Protein AF-A0A2S7ELZ4-F1 (afdb_monomer_lite)

Organism: NCBI:txid53414

Foldseek 3Di:
DDPPPPPLDDFPDWDDDPPFIETEAEAAADDDPSNLVSQVPDPGPWYWYQHPNRDIDTND

Secondary structure (DSSP, 8-state):
--------PPPSEEEE-SS-EEEEEEESSS--HHHHHHHHHS--SEEEEEETTS-EEE--

Structure (mmCIF, N/CA/C/O backbone):
data_AF-A0A2S7ELZ4-F1
#
_entry.id   AF-A0A2S7ELZ4-F1
#
loop_
_atom_site.group_PDB
_atom_site.id
_atom_site.type_symbol
_atom_site.label_atom_id
_atom_site.label_alt_id
_atom_site.label_comp_id
_atom_site.label_asym_id
_atom_site.label_entity_id
_atom_site.label_seq_id
_atom_site.pdbx_PDB_ins_code
_atom_site.Cartn_x
_atom_site.Cartn_y
_atom_site.Cartn_z
_atom_site.occupancy
_atom_site.B_iso_or_equiv
_atom_site.auth_seq_id
_atom_site.auth_comp_id
_atom_site.auth_asym_id
_atom_site.auth_atom_id
_atom_site.pdbx_PDB_model_num
ATOM 1 N N . MET A 1 1 ? 2.846 32.049 2.223 1.00 36.19 1 MET A N 1
ATOM 2 C CA . MET A 1 1 ? 3.067 30.720 2.832 1.00 36.19 1 MET A CA 1
ATOM 3 C C . MET A 1 1 ? 2.598 29.656 1.854 1.00 36.19 1 MET A C 1
ATOM 5 O O . MET A 1 1 ? 1.401 29.537 1.627 1.00 36.19 1 MET A O 1
ATOM 9 N N . GLN A 1 2 ? 3.527 28.954 1.204 1.00 37.72 2 GLN A N 1
ATOM 10 C CA . GLN A 1 2 ? 3.205 27.764 0.417 1.00 37.72 2 GLN A CA 1
ATOM 11 C C . GLN A 1 2 ? 2.730 26.685 1.395 1.00 37.72 2 GLN A C 1
ATOM 13 O O . GLN A 1 2 ? 3.490 26.290 2.273 1.00 37.72 2 GLN A O 1
ATOM 18 N N . LEU A 1 3 ? 1.481 26.229 1.266 1.00 40.62 3 LEU A N 1
ATOM 19 C CA . LEU A 1 3 ? 1.066 24.967 1.871 1.00 40.62 3 LEU A CA 1
ATOM 20 C C . LEU A 1 3 ? 1.986 23.890 1.299 1.00 40.62 3 LEU A C 1
ATOM 22 O O . LEU A 1 3 ? 1.844 23.509 0.132 1.00 40.62 3 LEU A O 1
ATOM 26 N N . GLU A 1 4 ? 2.925 23.400 2.103 1.00 41.56 4 GLU A N 1
ATOM 27 C CA . GLU A 1 4 ? 3.550 22.114 1.848 1.00 41.56 4 GLU A CA 1
ATOM 28 C C . GLU A 1 4 ? 2.419 21.088 1.844 1.00 41.56 4 GLU A C 1
ATOM 30 O O . GLU A 1 4 ? 1.958 20.615 2.882 1.00 41.56 4 GLU A O 1
ATOM 35 N N . ARG A 1 5 ? 1.881 20.795 0.653 1.00 43.50 5 ARG A N 1
ATOM 36 C CA . ARG A 1 5 ? 0.997 19.653 0.457 1.00 43.50 5 ARG A CA 1
ATOM 37 C C . ARG A 1 5 ? 1.814 18.455 0.898 1.00 43.50 5 ARG A C 1
ATOM 39 O O . ARG A 1 5 ? 2.703 18.020 0.170 1.00 43.50 5 ARG A O 1
ATOM 46 N N . ASN A 1 6 ? 1.515 17.968 2.093 1.00 49.19 6 ASN A N 1
ATOM 47 C CA . ASN A 1 6 ? 2.019 16.738 2.663 1.00 49.19 6 ASN A CA 1
ATOM 48 C C . ASN A 1 6 ? 1.615 15.611 1.695 1.00 49.19 6 ASN A C 1
ATOM 50 O O . ASN A 1 6 ? 0.541 15.028 1.807 1.00 49.19 6 ASN A O 1
ATOM 54 N N . ARG A 1 7 ? 2.403 15.395 0.630 1.00 53.78 7 ARG A N 1
ATOM 55 C CA . ARG A 1 7 ? 2.137 14.434 -0.455 1.00 53.78 7 ARG A CA 1
ATOM 56 C C . ARG A 1 7 ? 2.436 13.016 0.038 1.00 53.78 7 ARG A C 1
ATOM 58 O O . ARG A 1 7 ? 3.152 12.259 -0.619 1.00 53.78 7 ARG A O 1
ATOM 65 N N . GLN A 1 8 ? 1.891 12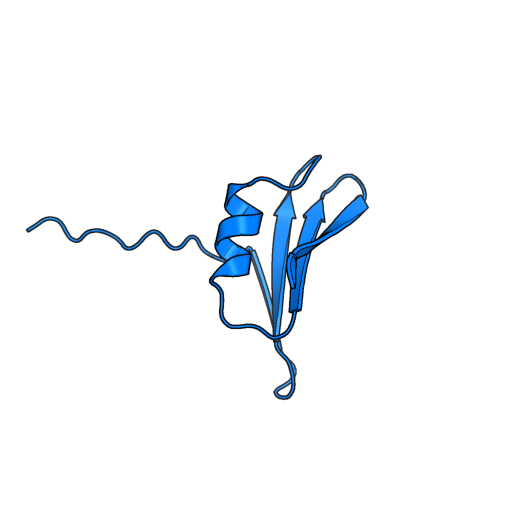.651 1.195 1.00 62.12 8 GLN A N 1
ATOM 66 C CA . GLN A 1 8 ? 1.655 11.261 1.542 1.00 62.12 8 GLN A CA 1
ATOM 67 C C . GLN A 1 8 ? 0.671 10.766 0.483 1.00 62.12 8 GLN A C 1
ATOM 69 O O . GLN A 1 8 ? -0.499 11.131 0.479 1.00 62.12 8 GLN A O 1
ATOM 74 N N . GLY A 1 9 ? 1.205 10.126 -0.559 1.00 71.88 9 GLY A N 1
ATOM 75 C CA . GLY A 1 9 ? 0.401 9.726 -1.708 1.00 71.88 9 GLY A CA 1
ATOM 76 C C . GLY A 1 9 ? -0.757 8.826 -1.278 1.00 71.88 9 GLY A C 1
ATOM 77 O O . GLY A 1 9 ? -0.690 8.174 -0.243 1.00 71.88 9 GLY A O 1
ATOM 78 N N . VAL A 1 10 ? -1.804 8.788 -2.093 1.00 89.81 10 VAL A N 1
ATOM 79 C CA . VAL A 1 10 ? -2.975 7.939 -1.854 1.00 89.81 10 VAL A CA 1
ATOM 80 C C . VAL A 1 10 ? -2.575 6.462 -1.974 1.00 89.81 10 VAL A C 1
ATOM 82 O O . VAL A 1 10 ? -1.732 6.125 -2.815 1.00 89.81 10 VAL A O 1
ATOM 85 N N . ILE A 1 11 ? -3.144 5.622 -1.105 1.00 96.19 11 ILE A N 1
ATOM 86 C CA . ILE A 1 11 ? -3.067 4.159 -1.196 1.00 96.19 11 ILE A CA 1
ATOM 87 C C . ILE A 1 11 ? -4.105 3.686 -2.210 1.00 96.19 11 ILE A C 1
ATOM 89 O O . ILE A 1 11 ? -5.249 4.131 -2.156 1.00 96.19 11 ILE A O 1
ATOM 93 N N . ASP A 1 12 ? -3.715 2.787 -3.111 1.00 96.81 12 ASP A N 1
ATOM 94 C CA . ASP A 1 12 ? -4.582 2.363 -4.216 1.00 96.81 12 ASP A CA 1
ATOM 95 C C . ASP A 1 12 ? -5.827 1.604 -3.729 1.00 96.81 12 ASP A C 1
ATOM 97 O O . ASP A 1 12 ? -6.924 1.822 -4.242 1.00 96.81 12 ASP A O 1
ATOM 101 N N . LEU A 1 13 ? -5.674 0.730 -2.728 1.00 97.50 13 LEU A N 1
ATOM 102 C CA . LEU A 1 13 ? -6.781 -0.014 -2.132 1.00 97.50 13 LEU A CA 1
ATOM 103 C C . LEU A 1 13 ? -6.586 -0.194 -0.624 1.00 97.50 13 LEU A C 1
ATOM 105 O O . LEU A 1 13 ? -5.520 -0.596 -0.158 1.00 97.50 13 LEU A O 1
ATOM 109 N N . VAL A 1 14 ? -7.653 0.045 0.135 1.00 97.19 14 VAL A N 1
ATOM 110 C CA . VAL A 1 14 ? -7.724 -0.248 1.569 1.00 97.19 14 VAL A CA 1
ATOM 111 C C . VAL A 1 14 ? -8.945 -1.120 1.824 1.00 97.19 14 VAL A C 1
ATOM 113 O O . VAL A 1 14 ? -10.053 -0.778 1.417 1.00 97.19 14 VAL A O 1
ATOM 116 N N . VAL A 1 15 ? -8.741 -2.248 2.501 1.00 97.12 15 VAL A N 1
ATOM 117 C CA . VAL A 1 15 ? -9.806 -3.175 2.895 1.00 97.12 15 VAL A CA 1
ATOM 118 C C . VAL A 1 15 ? -9.832 -3.260 4.411 1.00 97.12 15 VAL A C 1
ATOM 120 O O . VAL A 1 15 ? -8.800 -3.489 5.038 1.00 97.12 15 VAL A O 1
ATOM 123 N N . SER A 1 16 ? -11.010 -3.103 5.004 1.00 97.06 16 SER A N 1
ATOM 124 C CA . SER A 1 16 ? -11.209 -3.261 6.441 1.00 97.06 16 SER A CA 1
ATOM 125 C C . SER A 1 16 ? -12.477 -4.056 6.716 1.00 97.06 16 SER A C 1
ATOM 127 O O . SER A 1 16 ? -13.446 -3.969 5.964 1.00 97.06 16 SER A O 1
ATOM 129 N N . ASN A 1 17 ? -12.470 -4.824 7.802 1.00 96.12 17 ASN A N 1
ATOM 130 C CA . ASN A 1 17 ? -13.648 -5.535 8.306 1.00 96.12 17 ASN A CA 1
ATOM 131 C C . ASN A 1 17 ? -14.001 -5.153 9.756 1.00 96.12 17 ASN A C 1
ATOM 133 O O . ASN A 1 17 ? -14.697 -5.900 10.441 1.00 96.12 17 ASN A O 1
ATOM 137 N N . GLY A 1 18 ? -13.456 -4.039 10.255 1.00 93.56 18 GLY A N 1
ATOM 138 C CA . GLY A 1 18 ? -13.638 -3.578 11.635 1.00 93.56 18 GLY A CA 1
ATOM 139 C C . GLY A 1 18 ? -12.745 -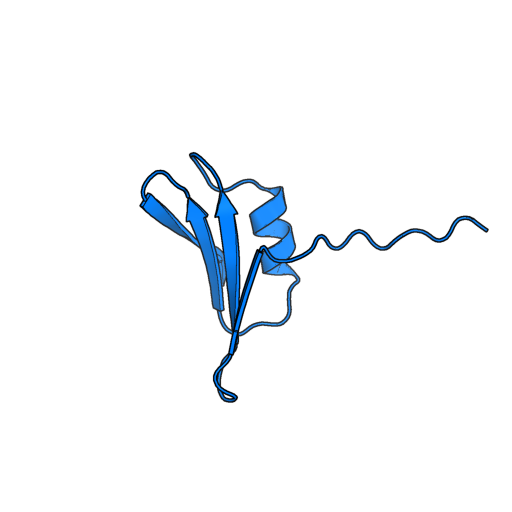4.261 12.680 1.00 93.56 18 GLY A C 1
ATOM 140 O O . GLY A 1 18 ? -12.680 -3.782 13.806 1.00 93.56 18 GLY A O 1
ATOM 141 N N . ARG A 1 19 ? -12.028 -5.341 12.333 1.00 96.94 19 ARG A N 1
ATOM 142 C CA . ARG A 1 19 ? -11.022 -5.983 13.207 1.00 96.94 19 ARG A CA 1
ATOM 143 C C . ARG A 1 19 ? -9.602 -5.799 12.706 1.00 96.94 19 ARG A C 1
ATOM 145 O O . ARG A 1 19 ? -8.681 -5.713 13.507 1.00 96.94 19 ARG A O 1
ATOM 152 N N . TRP 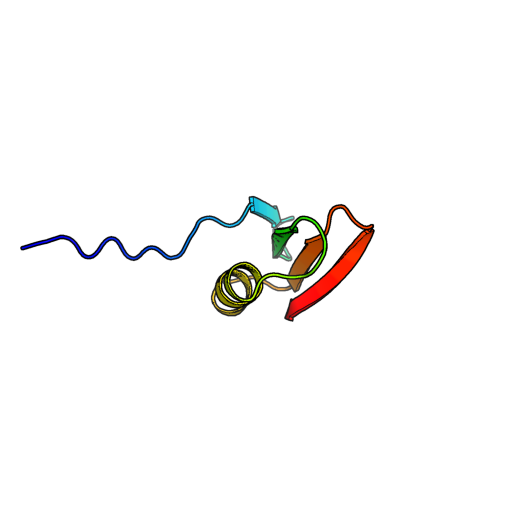A 1 20 ? -9.433 -5.792 11.392 1.00 97.06 20 TRP A N 1
ATOM 153 C CA . TRP A 1 20 ? -8.153 -5.563 10.751 1.00 97.06 20 TRP A CA 1
ATOM 154 C C . TRP A 1 20 ? -8.320 -4.697 9.510 1.00 97.06 20 TRP A C 1
ATOM 156 O O . TRP A 1 20 ? -9.390 -4.638 8.900 1.00 97.06 20 TRP A O 1
ATOM 166 N N . THR A 1 21 ? -7.228 -4.046 9.136 1.00 98.19 21 THR A N 1
ATOM 167 C CA . THR A 1 21 ? -7.092 -3.188 7.968 1.00 98.19 21 THR A CA 1
ATOM 168 C C . THR A 1 21 ? -5.902 -3.649 7.136 1.00 98.19 21 THR A C 1
ATOM 170 O O . THR A 1 21 ? -4.794 -3.824 7.647 1.00 98.19 21 THR A O 1
ATOM 173 N N . VAL A 1 22 ? -6.128 -3.831 5.838 1.00 98.31 22 VAL A N 1
ATOM 174 C CA . VAL A 1 22 ? -5.112 -4.196 4.849 1.00 98.31 22 VAL A CA 1
ATOM 175 C C . VAL A 1 22 ? -4.972 -3.059 3.846 1.00 98.31 22 VAL A C 1
ATOM 177 O O . VAL A 1 22 ? -5.965 -2.631 3.260 1.00 98.31 22 VAL A O 1
ATOM 180 N N . ALA A 1 23 ? -3.743 -2.593 3.634 1.00 98.25 23 ALA A N 1
ATOM 181 C CA . ALA A 1 23 ? -3.406 -1.588 2.629 1.00 98.25 23 ALA A CA 1
ATOM 182 C C . ALA A 1 23 ? -2.657 -2.228 1.450 1.00 98.25 23 ALA A C 1
ATOM 184 O O . ALA A 1 23 ? -1.760 -3.052 1.647 1.00 98.25 23 ALA A O 1
ATOM 185 N N . ILE A 1 24 ? -3.027 -1.870 0.221 1.00 98.31 24 ILE A N 1
ATOM 186 C CA . ILE A 1 24 ? -2.487 -2.474 -1.000 1.00 98.31 24 ILE A CA 1
ATOM 187 C C . ILE A 1 24 ? -2.079 -1.386 -1.993 1.00 98.31 24 ILE A C 1
ATOM 189 O O . ILE A 1 24 ? -2.832 -0.454 -2.268 1.00 98.31 24 ILE A O 1
ATOM 193 N N . GLU A 1 25 ? -0.890 -1.555 -2.563 1.00 98.00 25 GLU A N 1
ATOM 194 C CA . GLU A 1 25 ? -0.398 -0.801 -3.716 1.00 98.00 25 GLU A CA 1
ATOM 195 C C . GLU A 1 25 ? -0.339 -1.687 -4.955 1.00 98.00 25 GLU A C 1
ATOM 197 O O . GLU A 1 25 ? 0.048 -2.857 -4.872 1.00 98.00 25 GLU A O 1
ATOM 202 N N . LEU A 1 26 ? -0.660 -1.107 -6.109 1.00 97.62 26 LEU A N 1
ATOM 203 C CA . LEU A 1 26 ? -0.631 -1.777 -7.398 1.00 97.62 26 LEU A CA 1
ATOM 204 C C . LEU A 1 26 ? 0.549 -1.282 -8.235 1.00 97.62 26 LEU A C 1
ATOM 206 O O . LEU A 1 26 ? 0.669 -0.103 -8.580 1.00 97.62 26 LEU A O 1
ATOM 210 N N . ASP A 1 27 ? 1.404 -2.225 -8.616 1.00 97.31 27 ASP A N 1
ATOM 211 C CA . ASP A 1 27 ? 2.575 -1.981 -9.450 1.00 97.31 27 ASP A CA 1
ATOM 212 C C . ASP A 1 27 ? 2.542 -2.806 -10.737 1.00 97.31 27 ASP A C 1
ATOM 214 O O . ASP A 1 27 ? 1.722 -3.701 -10.925 1.00 97.31 27 ASP A O 1
ATOM 218 N N . ASN A 1 28 ? 3.433 -2.489 -11.679 1.00 96.00 28 ASN A N 1
ATOM 219 C CA . ASN A 1 28 ? 3.448 -3.178 -12.967 1.00 96.00 28 ASN A CA 1
ATOM 220 C C . ASN A 1 28 ? 4.273 -4.477 -12.909 1.00 96.00 28 ASN A C 1
ATOM 222 O O . ASN A 1 28 ? 3.718 -5.570 -12.926 1.00 96.00 28 ASN A O 1
ATOM 226 N N . ARG A 1 29 ? 5.607 -4.374 -12.823 1.00 94.25 29 ARG A N 1
ATOM 227 C CA . ARG A 1 29 ? 6.505 -5.546 -12.884 1.00 94.25 29 ARG A CA 1
ATOM 228 C C . ARG A 1 29 ? 7.086 -5.943 -11.532 1.00 94.25 29 ARG A C 1
ATOM 230 O O . ARG A 1 29 ? 7.111 -7.129 -11.216 1.00 94.25 29 ARG A O 1
ATOM 237 N N . THR A 1 30 ? 7.571 -4.964 -10.774 1.00 96.75 30 THR A N 1
ATOM 238 C CA . THR A 1 30 ? 8.250 -5.150 -9.488 1.00 96.75 30 THR A CA 1
ATOM 239 C C . THR A 1 30 ? 7.835 -4.054 -8.501 1.00 96.75 30 THR A C 1
ATOM 241 O O . THR A 1 30 ? 7.409 -2.981 -8.945 1.00 96.75 30 THR A O 1
ATOM 244 N N . PRO A 1 31 ? 7.977 -4.285 -7.181 1.00 97.25 31 PRO A N 1
ATOM 245 C CA . PRO A 1 31 ? 7.572 -3.326 -6.168 1.00 97.25 31 PRO A CA 1
ATOM 246 C C . PRO A 1 31 ? 8.417 -2.054 -6.247 1.00 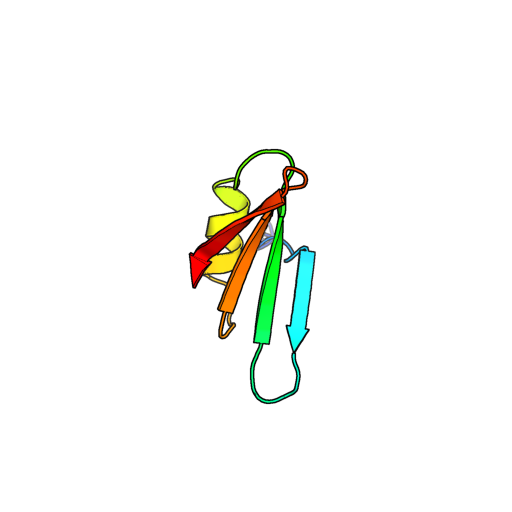97.25 31 PRO A C 1
ATOM 248 O O . PRO A 1 31 ? 9.645 -2.079 -6.132 1.00 97.25 31 PRO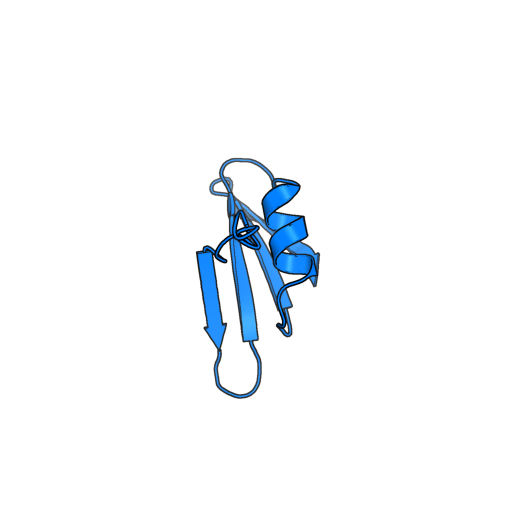 A O 1
ATOM 251 N N . ARG A 1 32 ? 7.763 -0.912 -6.431 1.00 96.69 32 ARG A N 1
ATOM 252 C CA . ARG A 1 32 ? 8.393 0.403 -6.472 1.00 96.69 32 ARG A CA 1
ATOM 253 C C . ARG A 1 32 ? 8.697 0.856 -5.051 1.00 96.69 32 ARG A C 1
ATOM 255 O O . ARG A 1 32 ? 7.837 0.834 -4.172 1.00 96.69 32 ARG A O 1
ATOM 262 N N . LYS A 1 33 ? 9.891 1.423 -4.851 1.00 95.88 33 LYS A N 1
ATOM 263 C CA . LYS A 1 33 ? 10.308 2.026 -3.568 1.00 95.88 33 LYS A CA 1
ATOM 264 C C . LYS A 1 33 ? 9.284 3.031 -3.019 1.00 95.88 33 LYS A C 1
ATOM 266 O O . LYS A 1 33 ? 9.084 3.105 -1.813 1.00 95.88 33 LYS A O 1
ATOM 271 N N . LYS A 1 34 ? 8.616 3.790 -3.899 1.00 94.31 34 LYS A N 1
ATOM 272 C CA . LYS A 1 34 ? 7.561 4.741 -3.512 1.00 94.31 34 LYS A CA 1
ATOM 273 C C . LYS A 1 34 ? 6.343 4.039 -2.904 1.00 94.31 34 LYS A C 1
ATOM 275 O O . LYS A 1 34 ? 5.839 4.516 -1.895 1.00 94.31 34 LYS A O 1
ATOM 280 N N . SER A 1 35 ? 5.885 2.945 -3.505 1.00 96.00 35 SER A N 1
ATOM 281 C CA . SER A 1 35 ? 4.732 2.175 -3.029 1.00 96.00 35 SER A CA 1
ATOM 282 C C . SER A 1 35 ? 5.036 1.508 -1.692 1.00 96.00 35 SER A C 1
ATOM 284 O O . SER A 1 35 ? 4.270 1.670 -0.747 1.00 96.00 35 SER A O 1
ATOM 286 N N . ILE A 1 36 ? 6.228 0.917 -1.551 1.00 96.75 36 ILE A N 1
ATOM 287 C CA . ILE A 1 36 ? 6.702 0.395 -0.260 1.00 96.75 36 ILE A CA 1
ATOM 288 C C . ILE A 1 36 ? 6.712 1.507 0.800 1.00 96.75 36 ILE A C 1
ATOM 290 O O . ILE A 1 36 ? 6.108 1.346 1.853 1.00 96.75 36 ILE A O 1
ATOM 294 N N . ARG A 1 37 ? 7.314 2.672 0.509 1.00 95.06 37 ARG A N 1
ATOM 295 C CA . ARG A 1 37 ? 7.389 3.795 1.461 1.00 95.06 37 ARG A CA 1
ATOM 296 C C . ARG A 1 37 ? 6.012 4.301 1.897 1.00 95.06 37 ARG A C 1
ATOM 298 O O . ARG A 1 37 ? 5.858 4.636 3.067 1.00 95.06 37 ARG A O 1
ATOM 305 N N . LYS A 1 38 ? 5.034 4.373 0.983 1.00 94.06 38 LYS A N 1
ATOM 306 C CA . LYS A 1 38 ? 3.647 4.741 1.318 1.00 94.06 38 LYS A CA 1
ATOM 307 C C . LYS A 1 38 ? 3.053 3.752 2.322 1.00 94.06 38 LYS A C 1
ATOM 309 O O . LYS A 1 38 ? 2.536 4.167 3.352 1.00 94.06 38 LYS A O 1
ATOM 314 N N . LEU A 1 39 ? 3.198 2.458 2.049 1.00 96.31 39 LEU A N 1
ATOM 315 C CA . LEU A 1 39 ? 2.675 1.386 2.892 1.00 96.31 39 LEU A CA 1
ATOM 316 C C . LEU A 1 39 ? 3.361 1.295 4.261 1.00 96.31 39 LEU A C 1
ATOM 318 O O . LEU A 1 39 ? 2.693 1.005 5.246 1.00 96.31 39 LEU A O 1
ATOM 322 N N . THR A 1 40 ? 4.664 1.580 4.353 1.00 95.06 40 THR A N 1
ATOM 323 C CA . THR A 1 40 ? 5.403 1.551 5.629 1.00 95.06 40 THR A CA 1
ATOM 324 C C . THR A 1 40 ? 4.875 2.565 6.645 1.00 95.06 40 THR A C 1
ATOM 326 O O . THR A 1 40 ? 4.916 2.299 7.842 1.00 95.06 40 THR A O 1
ATOM 329 N N . VAL A 1 41 ? 4.391 3.725 6.189 1.00 93.38 41 VAL A N 1
ATOM 330 C CA . VAL A 1 41 ? 3.899 4.797 7.074 1.00 93.38 41 VAL A CA 1
ATOM 331 C C . VAL A 1 41 ? 2.375 4.820 7.211 1.00 93.38 41 VAL A C 1
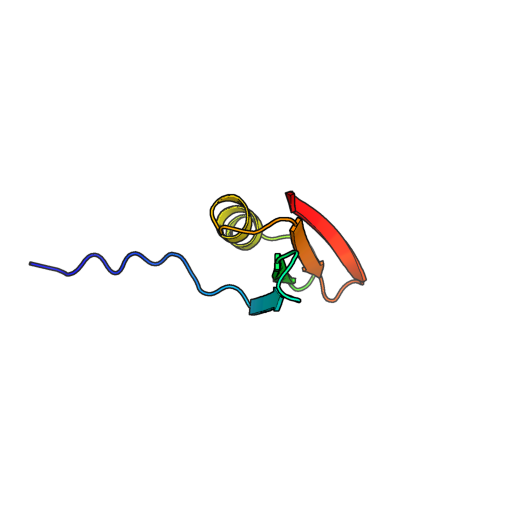ATOM 333 O O . VAL A 1 41 ? 1.851 5.591 8.011 1.00 93.38 41 VAL A O 1
ATOM 336 N N . PHE A 1 42 ? 1.653 4.005 6.438 1.00 94.12 42 PHE A N 1
ATOM 337 C CA . PHE A 1 42 ? 0.195 3.966 6.478 1.00 94.12 42 PHE A CA 1
ATOM 338 C C . PHE A 1 42 ? -0.301 3.115 7.665 1.00 94.12 42 PHE A C 1
ATOM 340 O O . PHE A 1 42 ? 0.117 1.959 7.800 1.00 94.12 42 PHE A O 1
ATOM 347 N N . PRO A 1 43 ? -1.203 3.633 8.522 1.00 94.25 43 PRO A N 1
ATOM 348 C CA . PRO A 1 43 ? -1.696 2.904 9.687 1.00 94.25 43 PRO A CA 1
ATOM 349 C C . PRO A 1 43 ? -2.619 1.753 9.260 1.00 94.25 43 PRO A C 1
ATOM 351 O O . PRO A 1 43 ? -3.788 1.946 8.938 1.00 94.25 43 PRO A O 1
ATOM 354 N N . CYS A 1 44 ? -2.078 0.537 9.250 1.00 95.88 44 CYS A N 1
ATOM 355 C CA . CYS A 1 44 ? -2.795 -0.696 8.928 1.00 95.88 44 CYS A CA 1
ATOM 356 C C . CYS A 1 44 ? -2.164 -1.898 9.642 1.00 95.88 44 CYS A C 1
ATOM 358 O O . CYS A 1 44 ? -1.045 -1.811 10.158 1.00 95.88 44 CYS A O 1
ATOM 360 N N . ASP A 1 45 ? -2.860 -3.031 9.654 1.00 98.25 45 ASP A N 1
ATOM 361 C CA . ASP A 1 45 ? -2.367 -4.278 10.243 1.00 98.25 45 ASP A CA 1
ATOM 362 C C . ASP A 1 45 ? -1.434 -5.017 9.288 1.00 98.25 45 ASP A C 1
ATOM 364 O O . ASP A 1 45 ? -0.421 -5.568 9.717 1.00 98.25 45 ASP A O 1
ATOM 368 N N . ARG A 1 46 ? -1.763 -5.012 7.989 1.00 98.19 46 ARG A N 1
ATOM 369 C CA . ARG A 1 46 ? -0.990 -5.685 6.935 1.00 98.19 46 ARG A CA 1
ATOM 370 C C . ARG A 1 46 ? -0.880 -4.813 5.698 1.00 98.19 46 ARG A C 1
ATOM 372 O O . ARG A 1 46 ? -1.812 -4.079 5.366 1.00 98.19 46 ARG A O 1
ATOM 379 N N . ALA A 1 47 ? 0.227 -4.962 4.981 1.00 98.31 47 ALA A N 1
ATOM 380 C CA . ALA A 1 47 ? 0.466 -4.197 3.770 1.00 98.31 47 ALA A CA 1
ATOM 381 C C . ALA A 1 47 ? 1.129 -5.021 2.666 1.00 98.31 47 ALA A C 1
ATOM 383 O O . ALA A 1 47 ? 2.084 -5.760 2.924 1.00 98.31 47 ALA A O 1
ATOM 384 N N . TYR A 1 48 ? 0.661 -4.844 1.429 1.00 98.50 48 TYR A N 1
ATOM 385 C CA . TYR A 1 48 ? 1.162 -5.574 0.264 1.00 98.50 48 TYR A CA 1
ATOM 386 C C . TYR A 1 48 ? 1.357 -4.669 -0.949 1.00 98.50 48 TYR A C 1
ATOM 388 O O . TYR A 1 48 ? 0.557 -3.776 -1.213 1.00 98.50 48 TYR A O 1
ATOM 396 N N . VAL A 1 49 ? 2.383 -4.964 -1.740 1.00 98.38 49 VAL A N 1
ATOM 397 C CA . VAL A 1 49 ? 2.474 -4.506 -3.127 1.00 98.38 49 VAL A CA 1
ATOM 398 C C . VAL A 1 49 ? 2.121 -5.680 -4.029 1.00 98.38 49 VAL A C 1
ATOM 400 O O . VAL A 1 49 ? 2.781 -6.721 -3.971 1.00 98.38 49 VAL A O 1
ATOM 403 N N . ILE A 1 50 ? 1.095 -5.519 -4.860 1.00 98.19 50 ILE A N 1
ATOM 404 C CA . ILE A 1 50 ? 0.687 -6.510 -5.856 1.00 98.19 50 ILE A CA 1
ATOM 405 C C . ILE A 1 50 ? 1.095 -5.989 -7.229 1.00 98.19 50 ILE A C 1
ATOM 407 O O . ILE A 1 50 ? 0.668 -4.920 -7.662 1.00 98.19 50 ILE A O 1
ATOM 411 N N . CYS A 1 51 ? 1.943 -6.741 -7.920 1.00 98.00 51 CYS A N 1
ATOM 412 C CA . CYS A 1 51 ? 2.369 -6.407 -9.269 1.00 98.00 51 CYS A CA 1
ATOM 413 C C . CYS A 1 51 ? 1.477 -7.103 -10.301 1.00 98.00 51 CYS A C 1
ATOM 415 O O . CYS A 1 51 ? 1.097 -8.259 -10.119 1.00 98.00 51 CYS A O 1
ATOM 417 N N . ARG A 1 52 ? 1.226 -6.454 -11.442 1.00 95.62 52 ARG A N 1
ATOM 418 C CA . ARG A 1 52 ? 0.535 -7.054 -12.599 1.00 95.62 52 ARG A CA 1
ATOM 419 C C . ARG A 1 52 ? 1.202 -8.345 -13.099 1.00 95.62 52 ARG A C 1
ATOM 421 O O . ARG A 1 52 ? 0.532 -9.180 -13.692 1.00 95.62 52 ARG A O 1
ATOM 428 N N . SER A 1 53 ? 2.498 -8.524 -12.841 1.00 92.56 53 SER A N 1
ATOM 429 C CA . SER A 1 53 ? 3.246 -9.767 -13.090 1.00 92.56 53 SER A CA 1
ATOM 430 C C . SER A 1 53 ? 2.810 -10.965 -12.230 1.00 92.56 53 SER A C 1
ATOM 432 O O . SER A 1 53 ? 3.298 -12.067 -12.454 1.00 92.56 53 SER A O 1
ATOM 434 N N . GLY A 1 54 ? 1.936 -10.767 -11.238 1.00 92.88 54 GLY A N 1
ATOM 435 C CA . GLY A 1 54 ? 1.547 -11.782 -10.256 1.00 92.88 54 GLY A CA 1
ATOM 436 C C . GLY A 1 54 ? 2.446 -11.816 -9.016 1.00 92.88 54 GLY A C 1
ATOM 437 O O . GLY A 1 54 ? 2.159 -12.551 -8.075 1.00 92.88 54 GLY A O 1
ATOM 438 N N . LEU A 1 55 ? 3.513 -11.009 -8.971 1.00 97.19 55 LEU A N 1
ATOM 439 C CA . LEU A 1 55 ? 4.358 -10.890 -7.785 1.00 97.19 55 LEU A CA 1
ATOM 440 C C . LEU A 1 55 ? 3.590 -10.200 -6.647 1.00 97.19 55 LEU A C 1
ATOM 442 O O . LEU A 1 55 ? 3.119 -9.073 -6.803 1.00 97.19 55 LEU A O 1
ATOM 446 N N . ILE A 1 56 ? 3.549 -10.845 -5.483 1.00 98.00 56 ILE A N 1
ATOM 447 C CA . ILE A 1 56 ? 2.995 -10.285 -4.248 1.00 98.00 56 ILE A CA 1
ATOM 448 C C . ILE A 1 56 ? 4.141 -10.085 -3.258 1.00 98.00 56 ILE A C 1
ATOM 450 O O . ILE A 1 56 ? 4.790 -11.041 -2.838 1.00 98.00 56 ILE A O 1
ATOM 454 N N . HIS A 1 57 ? 4.390 -8.837 -2.873 1.00 98.12 57 HIS A N 1
ATOM 455 C CA . HIS A 1 57 ? 5.405 -8.481 -1.887 1.00 98.12 57 HIS A CA 1
ATOM 456 C C . HIS A 1 57 ? 4.740 -8.000 -0.599 1.00 98.12 57 HIS A C 1
ATOM 458 O O . HIS A 1 57 ? 4.023 -7.000 -0.603 1.00 98.12 57 HIS A O 1
ATOM 464 N N . ARG A 1 58 ? 4.986 -8.705 0.507 1.00 98.12 58 ARG A N 1
ATOM 465 C CA . ARG A 1 58 ? 4.512 -8.303 1.834 1.00 98.12 58 ARG A CA 1
ATOM 466 C C . ARG A 1 58 ? 5.454 -7.260 2.436 1.00 98.12 58 ARG A C 1
ATOM 468 O O . ARG A 1 58 ? 6.650 -7.508 2.534 1.00 98.12 58 ARG A O 1
ATOM 475 N N . VAL A 1 59 ? 4.893 -6.131 2.861 1.00 97.38 59 VAL A N 1
ATOM 476 C CA . VAL A 1 59 ? 5.615 -5.021 3.507 1.00 97.38 59 VAL A CA 1
ATOM 477 C C . VAL A 1 59 ? 5.498 -5.091 5.034 1.00 97.38 59 VAL A C 1
ATOM 479 O O . VAL A 1 59 ? 6.482 -4.850 5.729 1.00 97.38 59 VAL A O 1
ATOM 482 N N . LYS A 1 60 ? 4.308 -5.430 5.549 1.00 93.25 60 LYS A N 1
ATOM 483 C CA . LYS A 1 60 ? 3.984 -5.602 6.976 1.00 93.25 60 LYS A CA 1
ATOM 484 C C . LYS A 1 60 ? 3.087 -6.824 7.165 1.00 93.25 60 LYS A C 1
ATOM 486 O O . LYS A 1 60 ? 2.244 -7.094 6.279 1.00 93.25 60 LYS A O 1
#

Radius of gyration: 12.69 Å; chains: 1; bounding box: 24×42×26 Å

Sequence (60 aa):
MQLERNRQGVIDLVVSNGRWTVAIELDNRTPRKKSIRKLTVFPCDRAYVICRSGLIHRVK

pLDDT: mean 89.18, std 17.73, range [36.19, 98.5]